Protein AF-A0A0A6D0W0-F1 (afdb_monomer_lite)

Secondary structure (DSSP, 8-state):
--------S------SHHHH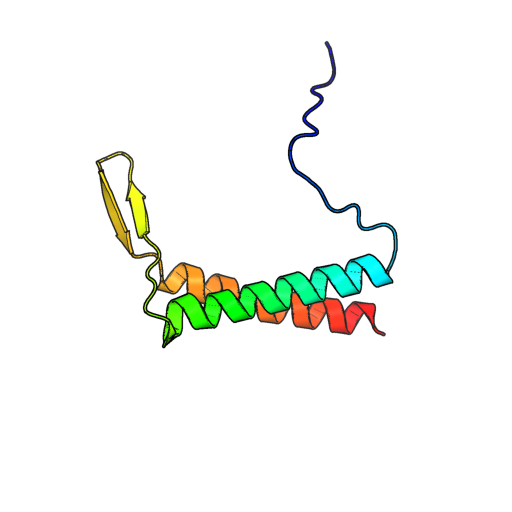HHHHHHHHHHHHHHHHHHHTT----EEEPTTS-EEE-HHHHHHHHHHHHHHHHHHHHHHT-

Sequence (81 aa):
MPCYDADNGGGRTVKTLDDLIKWANEQRKESLRQVDLFSNGGVKAQLVMPDGTTQDITAGVLSHQKANVDAFTSLVSALER

Structure (mmCIF, N/CA/C/O backbone):
data_AF-A0A0A6D0W0-F1
#
_entry.id   AF-A0A0A6D0W0-F1
#
loop_
_atom_site.group_PDB
_atom_site.id
_atom_site.type_symbol
_atom_site.label_atom_i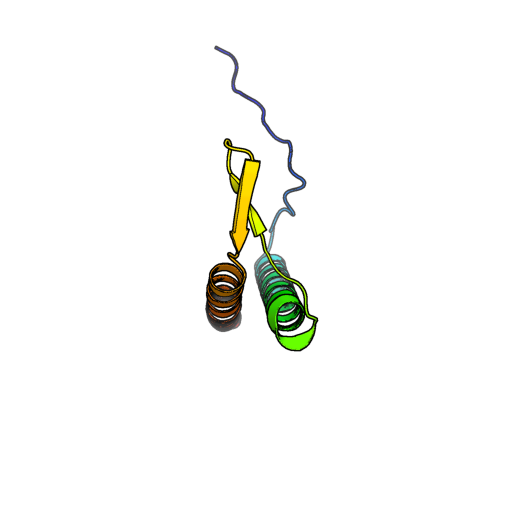d
_atom_site.label_alt_id
_atom_site.label_comp_id
_atom_site.label_asym_id
_atom_site.label_entity_id
_atom_site.label_seq_id
_atom_site.pdbx_PDB_ins_code
_atom_site.Cartn_x
_atom_site.Cartn_y
_atom_site.Cartn_z
_atom_site.occupancy
_atom_site.B_iso_or_equiv
_atom_site.auth_seq_id
_atom_site.auth_comp_id
_atom_site.auth_asym_id
_atom_site.auth_atom_id
_atom_site.pdbx_PDB_model_num
ATOM 1 N N . MET A 1 1 ? -34.122 12.736 -22.165 1.00 42.22 1 MET A N 1
ATOM 2 C CA . MET A 1 1 ? -32.766 12.155 -22.252 1.00 42.22 1 MET A CA 1
ATOM 3 C C . MET A 1 1 ? -32.641 11.155 -21.120 1.00 42.22 1 MET A C 1
ATOM 5 O O . MET A 1 1 ? -32.891 11.565 -19.993 1.00 42.22 1 MET A O 1
ATOM 9 N N . PRO A 1 2 ? -32.397 9.868 -21.402 1.00 43.75 2 PRO A N 1
ATOM 10 C CA . PRO A 1 2 ? -32.373 8.845 -20.370 1.00 43.75 2 PRO A CA 1
ATOM 11 C C . PRO A 1 2 ? -31.093 8.964 -19.540 1.00 43.75 2 PRO A C 1
ATOM 13 O O . PRO A 1 2 ? -30.011 9.207 -20.073 1.00 43.75 2 PRO A O 1
ATOM 16 N N . CYS A 1 3 ? -31.271 8.841 -18.230 1.00 40.12 3 CYS A N 1
ATOM 17 C CA . CYS A 1 3 ? -30.233 8.718 -17.221 1.00 40.12 3 CYS A CA 1
ATOM 18 C C . CYS A 1 3 ? -29.313 7.535 -17.548 1.00 40.12 3 CYS A C 1
ATOM 20 O O . CYS A 1 3 ? -29.775 6.451 -17.891 1.00 40.12 3 CYS A O 1
ATOM 22 N N . TYR A 1 4 ? -28.007 7.775 -17.487 1.00 41.34 4 TYR A N 1
ATOM 23 C CA . TYR A 1 4 ? -26.994 6.761 -17.734 1.00 41.34 4 TYR A CA 1
ATOM 24 C C . TYR A 1 4 ? -26.886 5.883 -16.482 1.00 41.34 4 TYR A C 1
ATOM 26 O O . TYR A 1 4 ? -26.235 6.261 -15.509 1.00 41.34 4 TYR A O 1
ATOM 34 N N . ASP A 1 5 ? -27.560 4.734 -16.500 1.00 53.00 5 ASP A N 1
ATOM 35 C CA . ASP A 1 5 ? -27.321 3.645 -15.559 1.00 53.00 5 ASP A CA 1
ATOM 36 C C . ASP A 1 5 ? -25.940 3.048 -15.857 1.00 53.00 5 ASP A C 1
ATOM 38 O O . ASP A 1 5 ? -25.745 2.321 -16.831 1.00 53.00 5 ASP A O 1
ATOM 42 N N . ALA A 1 6 ? -24.960 3.382 -15.022 1.00 44.78 6 ALA A N 1
ATOM 43 C CA . ALA A 1 6 ? -23.680 2.688 -14.960 1.00 44.78 6 ALA A CA 1
ATOM 44 C C . ALA A 1 6 ? -23.477 2.127 -13.550 1.00 44.78 6 ALA A C 1
ATOM 46 O O . ALA A 1 6 ? -22.519 2.463 -12.858 1.00 44.78 6 ALA A O 1
ATOM 47 N N . ASP A 1 7 ? -24.395 1.258 -13.129 1.00 52.28 7 ASP A N 1
ATOM 48 C CA . ASP A 1 7 ? -24.100 0.274 -12.092 1.00 52.28 7 ASP A CA 1
ATOM 49 C C . ASP A 1 7 ? -23.324 -0.875 -12.753 1.00 52.28 7 ASP A C 1
ATOM 51 O O . ASP A 1 7 ? -23.895 -1.799 -13.327 1.00 52.28 7 ASP A O 1
ATOM 55 N N . ASN A 1 8 ? -21.997 -0.741 -12.799 1.00 46.97 8 ASN A N 1
ATOM 56 C CA . ASN A 1 8 ? -21.106 -1.756 -13.363 1.00 46.97 8 ASN A CA 1
ATOM 57 C C . ASN A 1 8 ? -19.771 -1.792 -12.611 1.00 46.97 8 ASN A C 1
ATOM 59 O O . ASN A 1 8 ? -18.693 -1.595 -13.170 1.00 46.97 8 ASN A O 1
ATOM 63 N N . GLY A 1 9 ? -19.837 -2.046 -11.305 1.00 40.47 9 GLY A N 1
ATOM 64 C CA . GLY A 1 9 ? -18.625 -2.288 -10.534 1.00 40.47 9 GLY A CA 1
ATOM 65 C C . GLY A 1 9 ? -18.885 -2.617 -9.080 1.00 40.47 9 GLY A C 1
ATOM 66 O O . GLY A 1 9 ? -18.572 -1.784 -8.249 1.00 40.47 9 GLY A O 1
ATOM 67 N N . GLY A 1 10 ? -19.439 -3.807 -8.796 1.00 40.84 10 GLY A N 1
ATOM 68 C CA . GLY A 1 10 ? -19.380 -4.547 -7.518 1.00 40.84 10 GLY A CA 1
ATOM 69 C C . GLY A 1 10 ? -19.116 -3.749 -6.236 1.00 40.84 10 GLY A C 1
ATOM 70 O O . GLY A 1 10 ? -18.278 -4.147 -5.425 1.00 40.84 10 GLY A O 1
ATOM 71 N N . GLY A 1 11 ? -19.794 -2.615 -6.062 1.00 47.50 11 GLY A N 1
ATOM 72 C CA . GLY A 1 11 ? -19.524 -1.678 -4.990 1.00 47.50 11 GLY A CA 1
ATOM 73 C C . GLY A 1 11 ? -20.064 -2.281 -3.715 1.00 47.50 11 GLY A C 1
ATOM 74 O O . GLY A 1 11 ? -21.279 -2.370 -3.537 1.00 47.50 11 GLY A O 1
ATOM 75 N N . ARG A 1 12 ? -19.176 -2.744 -2.833 1.00 57.91 12 ARG A N 1
ATOM 76 C CA . ARG A 1 12 ? -19.577 -3.228 -1.513 1.00 57.91 12 ARG A CA 1
ATOM 77 C C . ARG A 1 12 ? -20.302 -2.072 -0.824 1.00 57.91 12 ARG A C 1
ATOM 79 O O . ARG A 1 12 ? -19.677 -1.077 -0.475 1.00 57.91 12 ARG A O 1
ATOM 86 N N . THR A 1 13 ? -21.626 -2.161 -0.706 1.00 63.97 13 THR A N 1
ATOM 87 C CA . THR A 1 13 ? -22.419 -1.101 -0.086 1.00 63.97 13 THR A CA 1
ATOM 88 C C . THR A 1 13 ? -22.029 -1.042 1.386 1.00 63.97 13 THR A C 1
ATOM 90 O O . THR A 1 13 ? -22.362 -1.947 2.148 1.00 63.97 13 THR A O 1
ATOM 93 N N . VAL A 1 14 ? -21.294 -0.006 1.780 1.00 68.94 14 VAL A N 1
ATOM 94 C CA . VAL A 1 14 ? -21.017 0.288 3.186 1.00 68.94 14 VAL A CA 1
ATOM 95 C C . VAL A 1 14 ? -22.311 0.833 3.780 1.00 68.94 14 VAL A C 1
ATOM 97 O O . VAL A 1 14 ? -22.739 1.928 3.421 1.00 68.94 14 VAL A O 1
ATOM 100 N N . LYS A 1 15 ? -22.992 0.035 4.607 1.00 78.25 15 LYS A N 1
ATOM 101 C CA . LYS A 1 15 ? -24.322 0.378 5.140 1.00 78.25 15 LYS A CA 1
ATOM 102 C C . LYS A 1 15 ? -24.268 0.840 6.594 1.00 78.25 15 LYS A C 1
ATOM 104 O O . LYS A 1 15 ? -25.187 1.520 7.041 1.00 78.25 15 LYS A O 1
ATOM 109 N N . THR A 1 16 ? -23.209 0.486 7.318 1.00 91.12 16 THR A N 1
ATOM 110 C CA . THR A 1 16 ? -23.030 0.783 8.745 1.00 91.12 16 THR A CA 1
ATOM 111 C C . THR A 1 16 ? -21.623 1.307 9.045 1.00 91.12 16 THR A C 1
ATOM 113 O O . THR A 1 16 ? -20.715 1.195 8.219 1.00 91.12 16 THR A O 1
ATOM 116 N N . LEU A 1 17 ? -21.436 1.876 10.242 1.00 92.44 17 LEU A N 1
ATOM 117 C CA . LEU A 1 17 ? -20.115 2.283 10.732 1.00 92.44 17 LEU A CA 1
ATOM 118 C C . LEU A 1 17 ? -19.158 1.082 10.818 1.00 92.44 17 LEU A C 1
ATOM 120 O O . LEU A 1 17 ? -18.018 1.177 10.367 1.00 92.44 17 LEU A O 1
ATOM 124 N N . ASP A 1 18 ? -19.641 -0.063 11.303 1.00 93.38 18 ASP A N 1
ATOM 125 C CA . ASP A 1 18 ? -18.853 -1.297 11.384 1.00 93.38 18 ASP A CA 1
ATOM 126 C C . ASP A 1 18 ? -18.425 -1.799 9.998 1.00 93.38 18 ASP A C 1
ATOM 128 O O . ASP A 1 18 ? -17.285 -2.232 9.816 1.00 93.38 18 ASP A O 1
ATOM 132 N N . ASP A 1 19 ? -19.298 -1.687 8.988 1.00 93.25 19 ASP A N 1
ATOM 133 C CA . ASP A 1 19 ? -18.936 -2.009 7.602 1.00 93.25 19 ASP A CA 1
ATOM 134 C C . ASP A 1 19 ? -17.828 -1.085 7.081 1.00 93.25 19 ASP A C 1
ATOM 136 O O . ASP A 1 19 ? -16.939 -1.541 6.358 1.00 93.25 19 ASP A O 1
ATOM 140 N N . LEU A 1 20 ? -17.860 0.201 7.453 1.00 93.06 20 LEU A N 1
ATOM 141 C CA . LEU A 1 20 ? -16.853 1.178 7.041 1.00 93.06 20 LEU A CA 1
ATOM 142 C C . LEU A 1 20 ? -15.501 0.884 7.695 1.00 93.06 20 LEU A C 1
ATOM 144 O O . LEU A 1 20 ? -14.480 0.870 7.006 1.00 93.06 20 LEU A O 1
ATOM 148 N N . ILE A 1 21 ? -15.494 0.602 9.000 1.00 95.62 21 ILE A N 1
ATOM 149 C CA . ILE A 1 21 ? -14.289 0.222 9.753 1.00 95.62 21 ILE A CA 1
ATOM 150 C C . ILE A 1 21 ? -13.697 -1.067 9.182 1.00 95.62 21 ILE A C 1
ATOM 152 O O . ILE A 1 21 ? -12.485 -1.163 8.958 1.00 95.62 21 ILE A O 1
ATOM 156 N N . LYS A 1 22 ? -14.543 -2.062 8.895 1.00 95.62 22 LYS A N 1
ATOM 157 C CA . LYS A 1 22 ? -14.116 -3.318 8.277 1.00 95.62 22 LYS A CA 1
ATOM 158 C C . LYS A 1 22 ? -13.499 -3.080 6.903 1.00 95.62 22 LYS A C 1
ATOM 160 O O . LYS A 1 22 ? -12.401 -3.567 6.642 1.00 95.62 22 LYS A O 1
ATOM 165 N N . TRP A 1 23 ? -14.173 -2.319 6.044 1.00 95.31 23 TRP A N 1
ATOM 166 C CA . TRP A 1 23 ? -13.669 -1.991 4.714 1.00 95.31 23 TRP A CA 1
ATOM 167 C C . TRP A 1 23 ? -12.332 -1.243 4.786 1.00 95.31 23 TRP A C 1
ATOM 169 O O . TRP A 1 23 ? -11.384 -1.630 4.107 1.00 95.31 23 TRP A O 1
ATOM 179 N N . ALA A 1 24 ? -12.209 -0.235 5.654 1.00 96.19 24 ALA A N 1
ATOM 180 C CA . ALA A 1 24 ? -10.975 0.533 5.809 1.00 96.19 24 ALA A CA 1
ATOM 181 C C . ALA A 1 24 ? -9.803 -0.351 6.277 1.00 96.19 24 ALA A C 1
ATOM 183 O O . ALA A 1 24 ? -8.691 -0.243 5.757 1.00 96.19 24 ALA A O 1
ATOM 184 N N . ASN A 1 25 ? -10.051 -1.292 7.194 1.00 97.56 25 ASN A N 1
ATOM 185 C CA . ASN A 1 25 ? -9.052 -2.279 7.608 1.00 97.56 25 ASN A CA 1
ATOM 186 C C . ASN A 1 25 ? -8.653 -3.237 6.470 1.00 97.56 25 ASN A C 1
ATOM 188 O O . ASN A 1 25 ? -7.471 -3.561 6.331 1.00 97.56 25 ASN A O 1
ATOM 192 N N . GLU A 1 26 ? -9.605 -3.683 5.642 1.00 97.50 26 GLU A N 1
ATOM 193 C CA . GLU A 1 26 ? -9.317 -4.499 4.454 1.00 97.50 26 GLU A CA 1
ATOM 194 C C . GLU A 1 26 ? -8.441 -3.730 3.449 1.00 97.50 26 GLU A C 1
ATOM 196 O O . GLU A 1 26 ? -7.446 -4.280 2.973 1.00 97.50 26 GLU A O 1
ATOM 201 N N . GLN A 1 27 ? -8.738 -2.450 3.191 1.00 97.56 27 GLN A N 1
ATOM 202 C CA . GLN A 1 27 ? -7.922 -1.608 2.306 1.00 97.56 27 GLN A CA 1
ATOM 203 C C . GLN A 1 27 ? -6.513 -1.367 2.864 1.00 97.56 27 GLN A C 1
ATOM 205 O O . GLN A 1 27 ? -5.528 -1.467 2.125 1.00 97.56 27 GLN A O 1
ATOM 210 N N . ARG A 1 28 ? -6.380 -1.130 4.179 1.00 97.94 28 ARG A N 1
ATOM 211 C CA . ARG A 1 28 ? -5.068 -1.035 4.844 1.00 97.94 28 ARG A CA 1
ATOM 212 C C . ARG A 1 28 ? -4.261 -2.320 4.664 1.00 97.94 28 ARG A C 1
ATOM 214 O O . ARG A 1 28 ? -3.076 -2.268 4.337 1.00 97.94 28 ARG A O 1
ATOM 221 N N . LYS A 1 29 ? -4.893 -3.478 4.879 1.00 98.25 29 LYS A N 1
ATOM 222 C CA . LYS A 1 29 ? -4.249 -4.791 4.749 1.00 98.25 29 LYS A CA 1
ATOM 223 C C . LYS A 1 29 ? -3.782 -5.053 3.319 1.00 98.25 29 LYS A C 1
ATOM 225 O O . LYS A 1 29 ? -2.667 -5.536 3.132 1.00 98.25 29 LYS A O 1
ATOM 230 N N . GLU A 1 30 ? -4.602 -4.729 2.324 1.00 97.81 30 GLU A N 1
ATOM 231 C CA . GLU A 1 30 ? -4.218 -4.879 0.920 1.00 97.81 30 GLU A CA 1
ATOM 232 C C . GLU A 1 30 ? -3.064 -3.941 0.544 1.00 97.81 30 GLU A C 1
ATOM 234 O O . GLU A 1 30 ? -2.108 -4.376 -0.095 1.00 97.81 30 GLU A O 1
ATOM 239 N N . SER A 1 31 ? -3.085 -2.696 1.025 1.00 97.81 31 SER A N 1
ATOM 240 C CA . SER A 1 31 ? -1.988 -1.742 0.809 1.00 97.81 31 SER A CA 1
ATOM 241 C C . SER A 1 31 ? -0.668 -2.264 1.397 1.00 97.81 31 SER A C 1
ATOM 243 O O . SER A 1 31 ? 0.357 -2.255 0.717 1.00 97.81 31 SER A O 1
ATOM 245 N N . LEU A 1 32 ? -0.688 -2.819 2.617 1.00 98.38 32 LEU A N 1
ATOM 246 C CA . LEU A 1 32 ? 0.480 -3.475 3.229 1.00 98.38 32 LEU A CA 1
ATOM 247 C C . LEU A 1 32 ? 0.985 -4.666 2.403 1.00 98.38 32 LEU A C 1
ATOM 249 O O . LEU A 1 32 ? 2.191 -4.802 2.194 1.00 98.38 32 LEU A O 1
ATOM 253 N N . ARG A 1 33 ? 0.075 -5.512 1.903 1.00 97.94 33 ARG A N 1
ATOM 254 C CA . ARG A 1 33 ? 0.430 -6.649 1.039 1.00 97.94 33 ARG 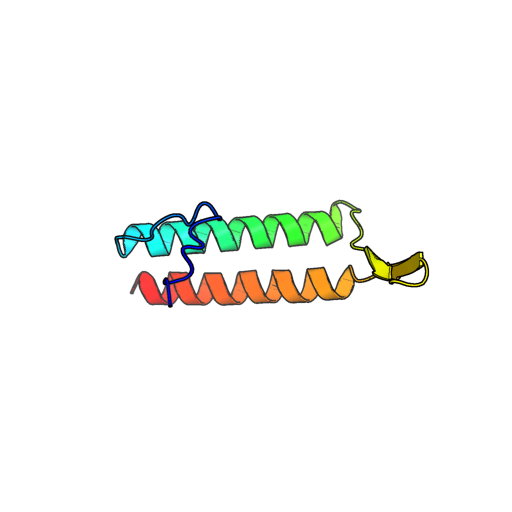A CA 1
ATOM 255 C C . ARG A 1 33 ? 1.122 -6.177 -0.239 1.00 97.94 33 ARG A C 1
ATOM 257 O O . ARG A 1 33 ? 2.098 -6.788 -0.663 1.00 97.94 33 ARG A O 1
ATOM 264 N N . GLN A 1 34 ? 0.638 -5.095 -0.848 1.00 97.25 34 GLN A N 1
ATOM 265 C CA . GLN A 1 34 ? 1.260 -4.522 -2.039 1.00 97.25 34 GLN A CA 1
ATOM 266 C C . GLN A 1 34 ? 2.623 -3.895 -1.731 1.00 97.25 34 GLN A C 1
ATOM 268 O O . GLN A 1 34 ? 3.553 -4.085 -2.511 1.00 97.25 34 GLN A O 1
ATOM 273 N N . VAL A 1 35 ? 2.783 -3.213 -0.590 1.00 98.00 35 VAL A N 1
ATOM 274 C CA . VAL A 1 35 ? 4.099 -2.711 -0.159 1.00 98.00 35 VAL A CA 1
ATOM 275 C C . VAL A 1 35 ? 5.112 -3.851 -0.085 1.00 98.00 35 VAL A C 1
ATOM 277 O O . VAL A 1 35 ? 6.205 -3.709 -0.628 1.00 98.00 35 VAL A O 1
ATOM 280 N N . ASP A 1 36 ? 4.761 -4.981 0.529 1.00 97.31 36 ASP A N 1
ATOM 281 C CA . ASP A 1 36 ? 5.664 -6.133 0.606 1.00 97.31 36 ASP A CA 1
ATOM 282 C C . ASP A 1 36 ? 5.951 -6.737 -0.780 1.00 97.31 36 ASP A C 1
ATOM 284 O O . ASP A 1 36 ? 7.112 -6.946 -1.139 1.00 97.31 36 ASP A O 1
ATOM 288 N N . LEU A 1 37 ? 4.912 -6.907 -1.605 1.00 97.25 37 LEU A N 1
ATOM 289 C CA . LEU A 1 37 ? 5.011 -7.460 -2.958 1.00 97.25 37 LEU A CA 1
ATOM 290 C C . LEU A 1 37 ? 5.981 -6.676 -3.859 1.00 97.25 37 LEU A C 1
ATOM 292 O O . LEU A 1 37 ? 6.825 -7.277 -4.525 1.00 97.25 37 LEU A O 1
ATOM 296 N N . PHE A 1 38 ? 5.867 -5.344 -3.869 1.00 96.00 38 PHE A N 1
ATOM 297 C CA . PHE A 1 38 ? 6.702 -4.453 -4.685 1.00 96.00 38 PHE A CA 1
ATOM 298 C C . PHE A 1 38 ? 8.045 -4.097 -4.024 1.00 96.00 38 PHE A C 1
ATOM 300 O O . PHE A 1 38 ? 8.887 -3.474 -4.668 1.00 96.00 38 PHE A O 1
ATOM 307 N N . SER A 1 39 ? 8.256 -4.472 -2.756 1.00 94.50 39 SER A N 1
ATOM 308 C CA . SER A 1 39 ? 9.541 -4.312 -2.061 1.00 94.50 39 SER A CA 1
ATOM 309 C C . SER A 1 39 ? 10.323 -5.626 -2.075 1.00 94.50 39 SER A C 1
ATOM 311 O O . SER A 1 39 ? 11.193 -5.835 -2.916 1.00 94.50 39 SER A O 1
ATOM 313 N N . ASN A 1 40 ? 9.994 -6.538 -1.159 1.00 92.69 40 ASN A N 1
ATOM 314 C CA . ASN A 1 40 ? 10.735 -7.778 -0.936 1.00 92.69 40 ASN A CA 1
ATOM 315 C C . ASN A 1 40 ? 10.285 -8.897 -1.880 1.00 92.69 40 ASN A C 1
ATOM 317 O O . ASN A 1 40 ? 11.047 -9.821 -2.148 1.00 92.69 40 ASN A O 1
ATOM 321 N N . GLY A 1 41 ? 9.055 -8.811 -2.395 1.00 90.00 41 GLY A N 1
ATOM 322 C CA . GLY A 1 41 ? 8.475 -9.805 -3.297 1.00 90.00 41 GLY A CA 1
ATOM 323 C C . GLY A 1 41 ? 9.050 -9.794 -4.717 1.00 90.00 41 GLY A C 1
ATOM 324 O O . GLY A 1 41 ? 8.703 -10.661 -5.515 1.00 90.00 41 GLY A O 1
ATOM 325 N N . GLY A 1 42 ? 9.916 -8.831 -5.053 1.00 91.00 42 GLY A N 1
ATOM 326 C CA . GLY A 1 42 ? 10.598 -8.760 -6.350 1.00 91.00 42 GLY A CA 1
ATOM 327 C C . GLY A 1 42 ? 9.699 -8.382 -7.532 1.00 91.00 42 GLY A C 1
ATOM 328 O O . GLY A 1 42 ? 10.14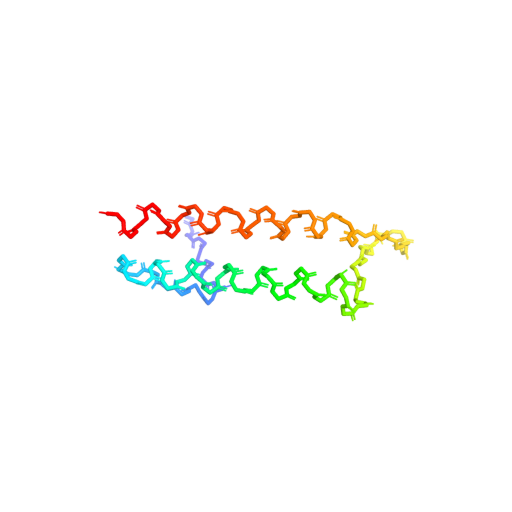9 -8.435 -8.679 1.00 91.00 42 GLY A O 1
ATOM 329 N N . VAL A 1 43 ? 8.445 -7.991 -7.283 1.00 95.75 43 VAL A N 1
ATOM 330 C CA . VAL A 1 43 ? 7.524 -7.549 -8.334 1.00 95.75 43 VAL A CA 1
ATOM 331 C C . VAL A 1 43 ? 7.845 -6.115 -8.736 1.00 95.75 43 VAL A C 1
ATOM 333 O O . VAL A 1 43 ? 8.064 -5.251 -7.891 1.00 95.75 43 VAL A O 1
ATOM 336 N N . LYS A 1 44 ? 7.827 -5.854 -10.045 1.00 95.69 44 LYS A N 1
ATOM 337 C CA . LYS A 1 44 ? 7.961 -4.511 -10.614 1.00 95.69 44 LYS A CA 1
ATOM 338 C C . LYS A 1 44 ? 6.649 -4.063 -11.235 1.00 95.69 44 LYS A C 1
ATOM 340 O O . LYS A 1 44 ? 5.956 -4.859 -11.866 1.00 95.69 44 LYS A O 1
ATOM 345 N N . ALA A 1 45 ? 6.338 -2.784 -11.086 1.00 95.75 45 ALA A N 1
ATOM 346 C CA . ALA A 1 45 ? 5.237 -2.146 -11.788 1.00 95.75 45 ALA A CA 1
ATOM 347 C C . ALA A 1 45 ? 5.784 -1.410 -13.013 1.00 95.75 45 ALA A C 1
ATOM 349 O O . ALA A 1 45 ? 6.704 -0.598 -12.897 1.00 95.75 45 ALA A O 1
ATOM 350 N N . GLN A 1 46 ? 5.213 -1.690 -14.182 1.00 97.25 46 GLN A N 1
ATOM 351 C CA . GLN A 1 46 ? 5.590 -1.050 -15.437 1.00 97.25 46 GLN A CA 1
ATOM 352 C C . GLN A 1 46 ? 4.361 -0.450 -16.105 1.00 97.25 46 GLN A C 1
ATOM 354 O O . GLN A 1 46 ? 3.313 -1.092 -16.176 1.00 97.25 46 GLN A O 1
ATOM 359 N N . LEU A 1 47 ? 4.505 0.772 -16.603 1.00 96.31 47 LEU A N 1
ATOM 360 C CA . LEU A 1 47 ? 3.519 1.406 -17.462 1.00 96.31 47 LEU A CA 1
ATOM 361 C C . LEU A 1 47 ? 3.941 1.209 -18.916 1.00 96.31 47 LEU A C 1
ATOM 363 O O . LEU A 1 47 ? 5.057 1.574 -19.284 1.00 96.31 47 LEU A O 1
ATOM 367 N N . VAL A 1 48 ? 3.060 0.628 -19.727 1.00 96.94 48 VAL A N 1
ATOM 368 C CA . VAL A 1 48 ? 3.262 0.537 -21.177 1.00 96.94 48 VAL A CA 1
ATOM 369 C C . VAL A 1 48 ? 2.739 1.821 -21.806 1.00 96.94 48 VAL A C 1
ATOM 371 O O . VAL A 1 48 ? 1.567 2.167 -21.651 1.00 96.94 48 VAL A O 1
ATOM 374 N N . MET A 1 49 ? 3.619 2.531 -22.493 1.00 96.81 49 MET A N 1
ATOM 375 C CA . MET A 1 49 ? 3.313 3.780 -23.174 1.00 96.81 49 MET A CA 1
ATOM 376 C C . MET A 1 49 ? 2.684 3.504 -24.551 1.00 96.81 49 MET A C 1
ATOM 378 O O . MET A 1 49 ? 2.892 2.430 -25.121 1.00 96.81 49 MET A O 1
ATOM 382 N N . PRO A 1 50 ? 1.941 4.463 -25.138 1.00 96.50 50 PRO A N 1
ATOM 383 C CA . PRO A 1 50 ? 1.331 4.287 -26.461 1.00 96.50 50 PRO A CA 1
ATOM 384 C C . PRO A 1 50 ? 2.329 4.024 -27.599 1.00 96.50 50 PRO A C 1
ATOM 386 O O . PRO A 1 50 ? 1.951 3.456 -28.619 1.00 96.50 50 PRO A O 1
ATOM 389 N N . ASP A 1 51 ? 3.592 4.424 -27.432 1.00 96.44 51 ASP A N 1
ATOM 390 C CA . ASP A 1 51 ? 4.683 4.165 -28.381 1.00 96.44 51 ASP A CA 1
ATOM 391 C C . ASP A 1 51 ? 5.329 2.773 -28.211 1.00 96.44 51 ASP A C 1
ATOM 393 O O . ASP A 1 51 ? 6.288 2.442 -28.907 1.00 96.44 51 ASP A O 1
ATOM 397 N N . GLY A 1 52 ? 4.804 1.949 -27.298 1.00 95.62 52 GLY A N 1
ATOM 398 C CA . GLY A 1 52 ? 5.287 0.602 -27.003 1.00 95.62 52 GLY A CA 1
ATOM 399 C C . GLY A 1 52 ? 6.461 0.546 -26.025 1.00 95.62 52 GLY A C 1
ATOM 400 O O . GLY A 1 52 ? 6.893 -0.550 -25.668 1.00 95.62 52 GLY A O 1
ATOM 401 N N . THR A 1 53 ? 6.975 1.688 -25.560 1.00 97.38 53 THR A N 1
ATOM 402 C CA . THR A 1 53 ? 8.004 1.713 -24.514 1.00 97.38 53 THR A CA 1
ATOM 403 C C . THR A 1 53 ? 7.415 1.386 -23.142 1.00 97.38 53 THR A C 1
ATOM 405 O O . THR A 1 53 ? 6.209 1.489 -22.910 1.00 97.38 53 THR A O 1
ATOM 408 N N . THR A 1 54 ? 8.272 0.970 -22.208 1.00 97.94 54 THR A N 1
ATOM 409 C CA . THR A 1 54 ? 7.876 0.669 -20.827 1.00 97.94 54 THR A CA 1
ATOM 410 C C . THR A 1 54 ? 8.586 1.593 -19.852 1.00 97.94 54 THR A C 1
ATOM 412 O O . THR A 1 54 ? 9.809 1.732 -19.917 1.00 97.94 54 THR A O 1
ATOM 415 N N . GLN A 1 55 ? 7.847 2.151 -18.899 1.00 97.50 55 GLN A N 1
ATOM 416 C CA . GLN A 1 55 ? 8.397 2.938 -17.799 1.00 97.50 55 GLN A CA 1
ATOM 417 C C . GLN A 1 55 ? 8.272 2.170 -16.481 1.00 97.50 55 GLN A C 1
ATOM 419 O O . GLN A 1 55 ? 7.182 1.723 -16.129 1.00 97.50 55 GLN A O 1
ATOM 424 N N . ASP A 1 56 ? 9.372 2.035 -15.734 1.00 97.06 56 ASP A N 1
ATOM 425 C CA . ASP A 1 56 ? 9.327 1.503 -14.367 1.00 97.06 56 ASP A CA 1
ATOM 426 C C . ASP A 1 56 ? 8.692 2.545 -13.436 1.00 97.06 56 ASP A C 1
ATOM 428 O O . ASP A 1 56 ? 9.186 3.666 -13.299 1.00 97.06 56 ASP A O 1
ATOM 432 N N . ILE A 1 57 ? 7.579 2.167 -12.810 1.00 97.50 57 ILE A N 1
ATOM 433 C CA . ILE A 1 57 ? 6.814 3.002 -11.878 1.00 97.50 57 ILE A CA 1
ATOM 434 C C . ILE A 1 57 ? 6.778 2.401 -10.467 1.00 97.50 57 ILE A C 1
ATOM 436 O O . ILE A 1 57 ? 6.017 2.863 -9.616 1.00 97.50 57 ILE A O 1
ATOM 440 N N . THR A 1 58 ? 7.602 1.386 -10.188 1.00 97.56 58 THR A N 1
ATOM 441 C CA . THR A 1 58 ? 7.587 0.624 -8.927 1.00 97.56 58 THR A CA 1
ATOM 442 C C . THR A 1 58 ? 7.751 1.533 -7.710 1.00 97.56 58 THR A C 1
ATOM 444 O O . THR A 1 58 ? 7.009 1.411 -6.738 1.00 97.56 58 THR A O 1
ATOM 447 N N . ALA A 1 59 ? 8.659 2.511 -7.778 1.00 97.06 59 ALA A N 1
ATOM 448 C CA . ALA A 1 59 ? 8.857 3.481 -6.700 1.00 97.06 59 ALA A CA 1
ATOM 449 C C . ALA A 1 59 ? 7.608 4.348 -6.446 1.00 97.06 59 ALA A C 1
ATOM 451 O O . ALA A 1 59 ? 7.266 4.623 -5.294 1.00 97.06 59 ALA A O 1
ATOM 452 N N . GLY A 1 60 ? 6.904 4.741 -7.512 1.00 97.69 60 GLY A N 1
ATOM 453 C CA . GLY A 1 60 ? 5.653 5.494 -7.418 1.00 97.69 60 GLY A CA 1
ATOM 454 C C . GLY A 1 60 ? 4.543 4.670 -6.768 1.00 97.69 60 GLY A C 1
ATOM 455 O O . GLY A 1 60 ? 3.876 5.151 -5.853 1.00 97.69 60 GLY A O 1
ATOM 456 N N . VAL A 1 61 ? 4.409 3.403 -7.170 1.00 97.00 61 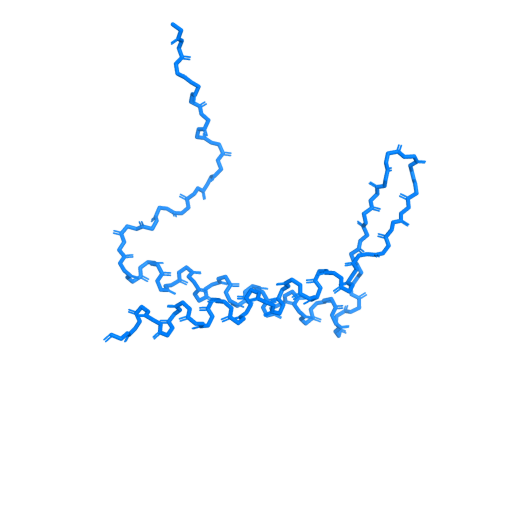VAL A N 1
ATOM 457 C CA . VAL A 1 61 ? 3.462 2.459 -6.559 1.00 97.00 61 VAL A CA 1
ATOM 458 C C . VAL A 1 61 ? 3.767 2.269 -5.073 1.00 97.00 61 VAL A C 1
ATOM 460 O O . VAL A 1 61 ? 2.867 2.401 -4.250 1.00 97.00 61 VAL A O 1
ATOM 463 N N . LEU A 1 62 ? 5.031 2.043 -4.700 1.00 97.75 62 LEU A N 1
ATOM 464 C CA . LEU A 1 62 ? 5.428 1.893 -3.296 1.00 97.75 62 LEU A CA 1
ATOM 465 C C . LEU A 1 62 ? 5.105 3.127 -2.452 1.00 97.75 62 LEU A C 1
ATOM 467 O O . LEU A 1 62 ? 4.598 2.989 -1.340 1.00 97.75 62 LEU A O 1
ATOM 471 N N . SER A 1 63 ? 5.394 4.322 -2.970 1.00 97.94 63 SER A N 1
ATOM 472 C CA . SER A 1 63 ? 5.074 5.578 -2.288 1.00 97.94 63 SER A CA 1
ATOM 473 C C . SER A 1 63 ? 3.568 5.710 -2.050 1.00 97.94 63 SER A C 1
ATOM 475 O O . SER A 1 63 ? 3.129 5.957 -0.927 1.00 97.94 63 SER A O 1
ATOM 477 N N . HIS A 1 64 ? 2.767 5.447 -3.086 1.00 97.62 64 HIS A N 1
ATOM 478 C CA . HIS A 1 64 ? 1.314 5.526 -3.001 1.00 97.62 64 HIS A CA 1
ATOM 479 C C . HIS A 1 64 ? 0.727 4.511 -2.008 1.00 97.62 64 HIS A C 1
ATOM 481 O O . HIS A 1 64 ? -0.109 4.876 -1.184 1.00 97.62 64 HIS A O 1
ATOM 487 N N . GLN A 1 65 ? 1.192 3.257 -2.020 1.00 97.94 65 GLN A N 1
ATOM 488 C CA . GLN A 1 65 ? 0.667 2.244 -1.100 1.00 97.94 65 GLN A CA 1
ATOM 489 C C . GLN A 1 65 ? 1.049 2.514 0.358 1.00 97.94 65 GLN A C 1
ATOM 491 O O . GLN A 1 65 ? 0.228 2.291 1.243 1.00 97.94 65 GLN A O 1
ATOM 496 N N . LYS A 1 66 ? 2.239 3.065 0.631 1.00 98.19 66 LYS A N 1
ATOM 497 C CA . LYS A 1 66 ? 2.600 3.523 1.985 1.00 98.19 66 LYS A CA 1
ATOM 498 C C . LYS A 1 66 ? 1.678 4.648 2.461 1.00 98.19 66 LYS A C 1
ATOM 500 O O . LYS A 1 66 ? 1.144 4.560 3.560 1.00 98.19 66 LYS A O 1
ATOM 505 N N . ALA A 1 67 ? 1.412 5.635 1.604 1.0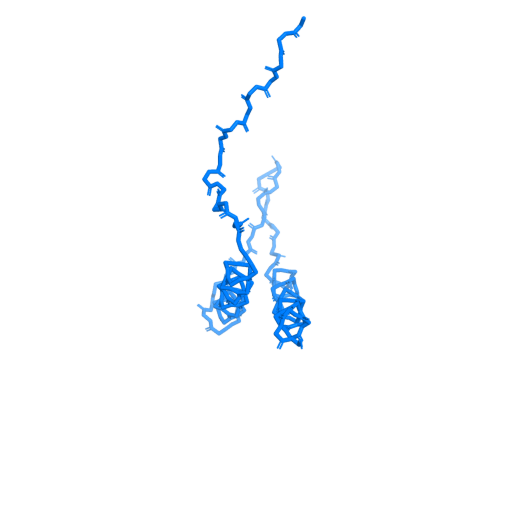0 98.38 67 ALA A N 1
ATOM 506 C CA . ALA A 1 67 ? 0.474 6.708 1.924 1.00 98.38 67 ALA A CA 1
ATOM 507 C C . ALA A 1 67 ? -0.949 6.182 2.199 1.00 98.38 67 ALA A C 1
ATOM 509 O O . ALA A 1 67 ? -1.611 6.655 3.121 1.00 98.38 67 ALA A O 1
ATOM 510 N N . ASN A 1 68 ? -1.408 5.165 1.458 1.00 98.06 68 ASN A N 1
ATOM 511 C CA . ASN A 1 68 ? -2.695 4.516 1.723 1.00 98.06 68 ASN A CA 1
ATOM 512 C C . ASN A 1 68 ? -2.715 3.794 3.077 1.00 98.06 68 ASN A C 1
ATOM 514 O O . ASN A 1 68 ? -3.707 3.893 3.799 1.00 98.06 68 ASN A O 1
ATOM 518 N N . VAL A 1 69 ? -1.635 3.099 3.458 1.00 98.38 69 VAL A N 1
ATOM 519 C CA . VAL A 1 69 ? -1.529 2.480 4.791 1.00 98.38 69 VAL A CA 1
ATOM 520 C C . VAL A 1 69 ? -1.715 3.525 5.886 1.00 98.38 69 VAL A C 1
ATOM 522 O O . VAL A 1 69 ? -2.511 3.302 6.802 1.00 98.38 69 VAL A O 1
ATOM 525 N N . ASP A 1 70 ? -1.037 4.665 5.774 1.00 98.38 70 ASP A N 1
ATOM 526 C CA . ASP A 1 70 ? -1.136 5.748 6.752 1.00 98.38 70 ASP A CA 1
ATOM 527 C C . ASP A 1 70 ? -2.555 6.333 6.787 1.00 98.38 70 ASP A C 1
ATOM 529 O O . ASP A 1 70 ? -3.172 6.408 7.852 1.00 98.38 70 ASP A O 1
ATOM 533 N N . ALA A 1 71 ? -3.125 6.652 5.621 1.00 98.00 71 ALA A N 1
ATOM 534 C CA . ALA A 1 71 ? -4.465 7.224 5.507 1.00 98.00 71 ALA A CA 1
ATOM 535 C C . ALA A 1 71 ? -5.553 6.304 6.087 1.00 98.00 71 ALA A C 1
ATOM 537 O O . ALA A 1 71 ? -6.390 6.753 6.874 1.00 98.00 71 ALA A O 1
ATOM 538 N N . PHE A 1 72 ? -5.535 5.008 5.755 1.00 97.94 72 PHE A N 1
ATOM 539 C CA . PHE A 1 72 ? -6.512 4.057 6.291 1.00 97.94 72 PHE A CA 1
ATOM 540 C C . PHE A 1 72 ? -6.291 3.767 7.775 1.00 97.94 72 PHE A C 1
ATOM 542 O O . PHE A 1 72 ? -7.261 3.538 8.496 1.00 97.94 72 PHE A O 1
ATOM 549 N N . THR A 1 73 ? -5.049 3.823 8.264 1.00 97.81 73 THR A N 1
ATOM 550 C CA . THR A 1 73 ? -4.774 3.754 9.706 1.00 97.81 73 THR A CA 1
ATOM 551 C C . THR A 1 73 ? -5.411 4.933 10.432 1.00 97.81 73 THR A C 1
ATOM 553 O O . THR A 1 73 ? -6.156 4.723 11.388 1.00 97.81 73 THR A O 1
ATOM 556 N N . SER A 1 74 ? -5.187 6.160 9.950 1.00 97.38 74 SER A N 1
ATOM 557 C CA . SER A 1 74 ? -5.800 7.360 10.526 1.00 97.38 74 SER A CA 1
ATOM 558 C C . SER A 1 74 ? -7.326 7.320 10.470 1.00 97.38 74 SER A C 1
ATOM 560 O O . SER A 1 74 ? -7.971 7.688 11.449 1.00 97.38 74 SER A O 1
ATOM 562 N N . LEU A 1 75 ? -7.908 6.839 9.366 1.00 95.56 75 LEU A N 1
ATOM 563 C CA . LEU A 1 75 ? -9.357 6.709 9.221 1.00 95.56 75 LEU A CA 1
ATOM 564 C C . LEU A 1 75 ? -9.945 5.733 10.246 1.00 95.56 75 LEU A C 1
ATOM 566 O O . LEU A 1 75 ? -10.875 6.097 10.956 1.00 95.56 75 LEU A O 1
ATOM 570 N N . VAL A 1 76 ? -9.391 4.522 10.367 1.00 95.94 76 VAL A N 1
ATOM 571 C CA . VAL A 1 76 ? -9.856 3.533 11.356 1.00 95.94 76 VAL A CA 1
ATOM 572 C C . VAL A 1 76 ? -9.768 4.111 12.770 1.00 95.94 76 VAL A C 1
ATOM 574 O O . VAL A 1 76 ? -10.753 4.092 13.501 1.00 95.94 76 VAL A O 1
ATOM 577 N N . SER A 1 77 ? -8.640 4.738 13.121 1.00 96.06 77 SER A N 1
ATOM 578 C CA . SER A 1 77 ? -8.468 5.385 14.428 1.00 96.06 77 SER A CA 1
ATOM 579 C C . SER A 1 77 ? -9.412 6.562 14.685 1.00 96.06 77 SER A C 1
ATOM 581 O O . SER A 1 77 ? -9.590 6.938 15.841 1.00 96.06 77 SER A O 1
ATOM 583 N N . ALA A 1 78 ? -9.965 7.190 13.647 1.00 96.06 78 ALA A N 1
ATOM 584 C CA . ALA A 1 78 ? -10.962 8.246 13.789 1.00 96.06 78 ALA A CA 1
ATOM 585 C C . ALA A 1 78 ? -12.382 7.682 13.949 1.00 96.06 78 ALA A C 1
ATOM 587 O O . ALA A 1 78 ? -13.194 8.295 14.631 1.00 96.06 78 ALA A O 1
ATOM 588 N N . LEU A 1 79 ? -12.670 6.533 13.332 1.00 93.06 79 LEU A N 1
ATOM 589 C CA . LEU A 1 79 ? -13.982 5.882 13.360 1.00 93.06 79 LEU A CA 1
ATOM 590 C C . LEU A 1 79 ? -14.218 5.039 14.623 1.00 93.06 79 LEU A C 1
ATOM 592 O O . LEU A 1 79 ? -15.366 4.827 14.994 1.00 93.06 79 LEU A O 1
ATOM 596 N N . GLU A 1 80 ? -13.155 4.560 15.273 1.00 91.19 80 GLU A N 1
ATOM 597 C CA . GLU A 1 80 ? -13.217 3.758 16.509 1.00 91.19 80 GLU A CA 1
ATOM 598 C C . GLU A 1 80 ? -13.246 4.602 17.806 1.00 91.19 80 GLU A C 1
ATOM 600 O O . GLU A 1 80 ? -13.183 4.042 18.901 1.00 91.19 80 GLU A O 1
ATOM 605 N N . ARG A 1 81 ? -13.300 5.938 17.701 1.00 74.88 81 ARG A N 1
ATOM 606 C CA . ARG A 1 81 ? -13.371 6.876 18.840 1.00 74.88 81 ARG A CA 1
ATOM 607 C C . ARG A 1 81 ? -14.805 7.212 19.216 1.00 74.88 81 ARG A C 1
ATOM 609 O O . ARG A 1 81 ? -15.041 7.352 20.436 1.00 74.88 81 ARG A O 1
#

Foldseek 3Di:
DDDDPPPDDPDPPQPDLVSVLVVLVVLLVVLVVLLCCLPVVPDWDWDQDPVRDIDTCSVVSNVVSVVSNVVSVVVSVVSVD

pLDDT: mean 87.65, std 18.46, range [40.12, 98.38]

Radius of gyration: 17.2 Å; chains: 1; bounding box: 44×22×47 Å